Protein AF-A0A645GCI6-F1 (afdb_monomer)

Foldseek 3Di:
DVVVPPPVVVVVLLVVLVVVLVVLVVVCVVVVLPDAEAEAEAQVLVDPVSLVSSCVSNVVSYHYYYDYHDDVVVVVVVVVVCCVVVVDPDDDDDD

Nearest PDB structures (foldseek):
  1saz-assembly1_A  TM=9.746E-01  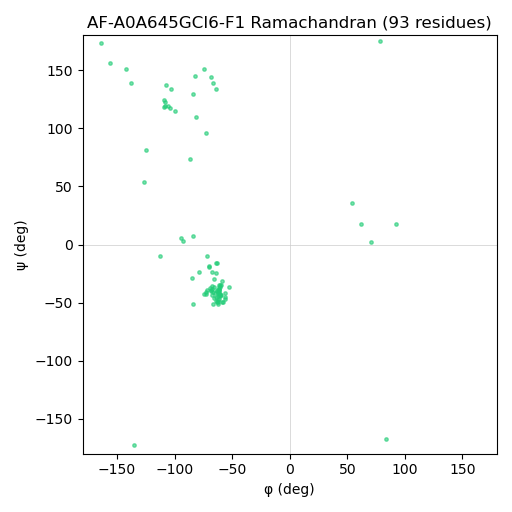e=3.418E-08  Thermotoga maritima
  1ls1-assembly1_A  TM=5.000E-01  e=2.229E+00  Thermus aquaticus
  3dmd-assembly1_B-1  TM=4.315E-01  e=1.702E+00  Pyrococcus furiosus
  2qxl-assembly1_A  TM=5.155E-01  e=4.088E+00  Saccharomyces cerevisiae
  3hgv-assembly1_B  TM=3.238E-01  e=1.702E+00  Pantoea agglomerans

Secondary structure (DSSP, 8-state):
-GGGT-HHHHHHHHHHHHHHHHHHHHHHHHTTT--SEEEEEEGGGG-HHHHHHHHHHHTTTSEEEEEEB--HHHHHHHHHHHHHTTSSPPP----

pLDDT: mean 97.2, std 3.2, range [73.44, 98.88]

Solvent-accessible surface area (backbone atoms only — not comparable to full-atom values): 5588 Å² total; per-residue (Å²): 96,58,93,74,67,36,61,69,59,42,53,55,55,51,50,51,24,49,51,53,30,50,52,53,54,54,52,35,59,79,49,71,59,69,49,84,61,43,79,41,50,38,73,68,39,68,36,63,69,48,49,47,57,22,42,76,71,42,49,88,63,26,54,75,46,80,50,58,38,81,62,65,70,61,52,52,52,51,54,54,46,33,40,78,68,70,76,41,82,82,85,85,79,83,134

InterPro domains:
  IPR000890 Aliphatic acid kinase, short-chain [PF00871] (3-45)
  IPR000890 Aliphatic acid kinase, short-chain [PTHR21060] (2-61)
  IPR043129 ATPase, nucleotide binding domain [SSF53067] (2-86)

Organism: NCBI:txid1076179

Structure (mmCIF, N/CA/C/O backbone):
data_AF-A0A645GCI6-F1
#
_entry.id   AF-A0A645GCI6-F1
#
loop_
_atom_site.group_PDB
_atom_site.id
_atom_site.type_symbol
_atom_site.label_atom_id
_atom_site.label_alt_id
_atom_site.label_comp_id
_atom_site.label_asym_id
_atom_site.label_entity_id
_atom_site.label_seq_id
_atom_site.pdbx_PDB_ins_code
_atom_site.Cartn_x
_atom_site.Cartn_y
_atom_site.Cartn_z
_atom_site.occupancy
_atom_site.B_iso_or_equiv
_atom_site.auth_seq_id
_atom_site.auth_comp_id
_atom_site.auth_asym_id
_atom_site.auth_atom_id
_atom_site.pdbx_PDB_model_num
ATOM 1 N N . MET A 1 1 ? -2.779 -6.442 24.215 1.00 84.81 1 MET A N 1
ATOM 2 C CA . MET A 1 1 ? -2.687 -4.960 24.223 1.00 84.81 1 MET A CA 1
ATOM 3 C C . MET A 1 1 ? -3.931 -4.295 23.625 1.00 84.81 1 MET A C 1
ATOM 5 O O . MET A 1 1 ? -4.849 -4.042 24.387 1.00 84.81 1 MET A O 1
ATOM 9 N N . ILE A 1 2 ? -4.063 -4.074 22.305 1.00 95.62 2 ILE A N 1
ATOM 10 C CA . ILE A 1 2 ? -5.305 -3.472 21.746 1.00 95.62 2 ILE A CA 1
ATOM 11 C C . ILE A 1 2 ? -6.518 -4.386 21.973 1.00 95.62 2 ILE A C 1
ATOM 13 O O . ILE A 1 2 ? -7.554 -3.935 22.445 1.00 95.62 2 ILE A O 1
ATOM 17 N N . ALA A 1 3 ? -6.367 -5.690 21.717 1.00 93.69 3 ALA A N 1
ATOM 18 C CA . ALA A 1 3 ? -7.417 -6.683 21.972 1.00 93.69 3 ALA A CA 1
ATOM 19 C C . ALA A 1 3 ? -7.795 -6.821 23.463 1.00 93.69 3 ALA A C 1
ATOM 21 O O . ALA A 1 3 ? -8.841 -7.372 23.780 1.00 93.69 3 ALA A O 1
ATOM 22 N N . GLU A 1 4 ? -6.960 -6.310 24.372 1.00 96.25 4 GLU A N 1
ATOM 23 C CA . GLU A 1 4 ? -7.211 -6.287 25.820 1.00 96.25 4 GLU A CA 1
ATOM 24 C C . GLU A 1 4 ? -7.844 -4.956 26.276 1.00 96.25 4 GLU A C 1
ATOM 26 O O . GLU A 1 4 ? -8.019 -4.746 27.472 1.00 96.25 4 GLU A O 1
ATOM 31 N N . GLY A 1 5 ? -8.195 -4.060 25.342 1.00 96.38 5 GLY A N 1
ATOM 32 C CA . GLY A 1 5 ? -8.887 -2.800 25.632 1.00 96.38 5 GLY A CA 1
ATOM 33 C C . GLY A 1 5 ? -7.980 -1.585 25.850 1.00 96.38 5 GLY A C 1
ATOM 34 O O . GLY A 1 5 ? -8.431 -0.588 26.410 1.00 96.38 5 GLY A O 1
ATOM 35 N N . ASP A 1 6 ? -6.710 -1.627 25.433 1.00 98.19 6 ASP A N 1
ATOM 36 C CA . ASP A 1 6 ? -5.847 -0.438 25.475 1.00 98.19 6 ASP A CA 1
ATOM 37 C C . ASP A 1 6 ? -6.247 0.578 24.389 1.00 98.19 6 ASP A C 1
ATOM 39 O O . ASP A 1 6 ? -5.820 0.510 23.230 1.00 98.19 6 ASP A O 1
ATOM 43 N N . GLU A 1 7 ? -7.063 1.552 24.788 1.00 98.19 7 GLU A N 1
ATOM 44 C CA . GLU A 1 7 ? -7.564 2.611 23.908 1.00 98.19 7 GLU A CA 1
ATOM 45 C C . GLU A 1 7 ? -6.463 3.551 23.397 1.00 98.19 7 GLU A C 1
ATOM 47 O O 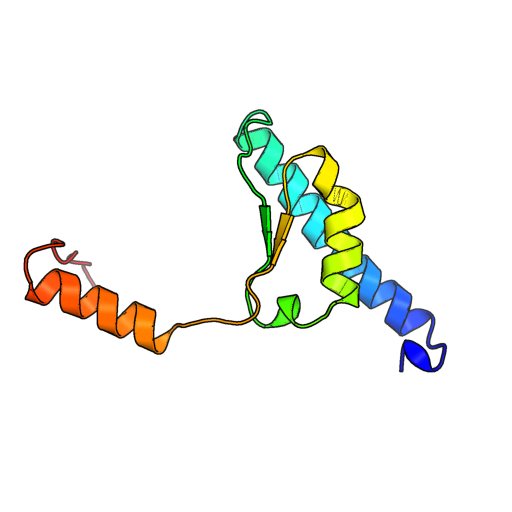. GLU A 1 7 ? -6.556 4.066 22.281 1.00 98.19 7 GLU A O 1
ATOM 52 N N . LYS A 1 8 ? -5.385 3.767 24.163 1.00 98.25 8 LYS A N 1
ATOM 53 C CA . LYS A 1 8 ? -4.284 4.632 23.715 1.00 98.25 8 LYS A CA 1
ATOM 54 C C . LYS A 1 8 ? -3.479 3.941 22.619 1.00 98.25 8 LYS A C 1
ATOM 56 O O . LYS A 1 8 ? -3.137 4.581 21.624 1.00 98.25 8 LYS A O 1
ATOM 61 N N . ALA A 1 9 ? -3.201 2.648 22.779 1.00 98.12 9 ALA A N 1
ATOM 62 C CA . ALA A 1 9 ? -2.547 1.851 21.747 1.00 98.12 9 ALA A CA 1
ATOM 63 C C . ALA A 1 9 ? -3.391 1.817 20.465 1.00 98.12 9 ALA A C 1
ATOM 65 O O . ALA A 1 9 ? -2.859 2.037 19.377 1.00 98.12 9 ALA A O 1
ATOM 66 N N . LYS A 1 10 ? -4.710 1.625 20.597 1.00 98.12 10 LYS A N 1
ATOM 67 C CA . LYS A 1 10 ? -5.645 1.659 19.466 1.00 98.12 10 LYS A CA 1
ATOM 68 C C . LYS A 1 10 ? -5.612 3.004 18.744 1.00 98.12 10 LYS A C 1
ATOM 70 O O . LYS A 1 10 ? -5.434 3.020 17.531 1.00 98.12 10 LYS A O 1
ATOM 75 N N . LEU A 1 11 ? -5.707 4.112 19.482 1.00 98.31 11 LEU A N 1
ATOM 76 C CA . LEU A 1 11 ? -5.661 5.465 18.923 1.00 98.31 11 LEU A CA 1
ATOM 77 C C . LEU A 1 11 ? -4.382 5.705 18.110 1.00 98.31 11 LEU A C 1
ATOM 79 O O . LEU A 1 11 ? -4.443 6.223 16.998 1.00 98.31 11 LEU A O 1
ATOM 83 N N . ILE A 1 12 ? -3.221 5.328 18.651 1.00 98.31 12 ILE A N 1
ATOM 84 C CA . ILE A 1 12 ? -1.931 5.520 17.973 1.00 98.31 12 ILE A CA 1
ATOM 85 C C . ILE A 1 12 ? -1.837 4.632 16.727 1.00 98.31 12 ILE A C 1
ATOM 87 O O . ILE A 1 12 ? -1.396 5.090 15.671 1.00 98.31 12 ILE A O 1
ATOM 91 N N . TYR A 1 13 ? -2.267 3.374 16.829 1.00 97.88 13 TYR A N 1
ATOM 92 C CA . TYR A 1 13 ? -2.202 2.432 15.717 1.00 97.88 13 TYR A CA 1
ATOM 93 C C . TYR A 1 13 ? -3.159 2.817 14.580 1.00 97.88 13 TYR A C 1
ATOM 95 O O . TYR A 1 13 ? -2.787 2.777 13.407 1.00 97.88 13 TYR A O 1
ATOM 103 N N . GLU A 1 14 ? -4.357 3.292 14.918 1.00 98.25 14 GLU A N 1
ATOM 104 C CA . GLU A 1 14 ? -5.305 3.835 13.948 1.00 98.25 14 GLU A CA 1
ATOM 105 C C . GLU A 1 14 ? -4.799 5.147 13.330 1.00 98.25 14 GLU A C 1
ATOM 107 O O . GLU A 1 14 ? -4.938 5.352 12.124 1.00 98.25 14 GLU A O 1
ATOM 112 N N . ALA A 1 15 ? -4.145 6.018 14.106 1.00 98.69 15 ALA A N 1
ATOM 113 C CA . ALA A 1 15 ? -3.542 7.241 13.576 1.00 98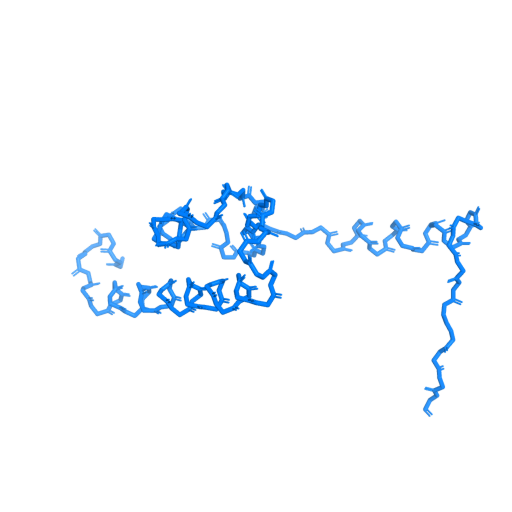.69 15 ALA A CA 1
ATOM 114 C C . ALA A 1 15 ? -2.464 6.947 12.517 1.00 98.69 15 ALA A C 1
ATOM 116 O O . ALA A 1 15 ? -2.355 7.681 11.532 1.00 98.69 15 ALA A O 1
ATOM 117 N N . MET A 1 16 ? -1.707 5.856 12.669 1.00 98.44 16 MET A N 1
ATOM 118 C CA . MET A 1 16 ? -0.778 5.389 11.636 1.00 98.44 16 MET A CA 1
ATOM 119 C C . MET A 1 16 ? -1.522 4.966 10.363 1.00 98.44 16 MET A C 1
ATOM 121 O O . MET A 1 16 ? -1.183 5.443 9.280 1.00 98.44 16 MET A O 1
ATOM 125 N N . ALA A 1 17 ? -2.575 4.148 10.486 1.00 98.62 17 ALA A N 1
ATOM 126 C CA . ALA A 1 17 ? -3.425 3.762 9.353 1.00 98.62 17 ALA A CA 1
ATOM 127 C C . ALA A 1 17 ? -4.006 4.989 8.627 1.00 98.62 17 ALA A C 1
ATOM 129 O O . ALA A 1 17 ? -4.022 5.054 7.398 1.00 98.62 17 ALA A O 1
ATOM 130 N N . TYR A 1 18 ? -4.437 5.992 9.394 1.00 98.81 18 TYR A N 1
ATOM 131 C CA . TYR A 1 18 ? -4.980 7.244 8.883 1.00 98.81 18 TYR A CA 1
ATOM 132 C C . TYR A 1 18 ? -3.959 8.044 8.063 1.00 98.81 18 TYR A C 1
ATOM 134 O O . TYR A 1 18 ? -4.295 8.536 6.986 1.00 98.81 18 TYR A O 1
ATOM 142 N N . GLN A 1 19 ? -2.713 8.162 8.531 1.00 98.88 19 GLN A N 1
ATOM 143 C CA . GLN A 1 19 ? -1.674 8.872 7.775 1.00 98.88 19 GLN A CA 1
ATOM 144 C C . GLN A 1 19 ? -1.284 8.121 6.500 1.00 98.88 19 GLN A C 1
ATOM 146 O O . GLN A 1 19 ? -1.169 8.748 5.451 1.00 98.88 19 GLN A O 1
ATOM 151 N N . VAL A 1 20 ? -1.175 6.789 6.555 1.00 98.69 20 VAL A N 1
ATOM 152 C CA . VAL A 1 20 ? -0.924 5.974 5.355 1.00 98.69 20 VAL A CA 1
ATOM 153 C C . VAL A 1 20 ? -2.049 6.156 4.331 1.00 98.69 20 VAL A C 1
ATOM 155 O O . VAL A 1 20 ? -1.782 6.390 3.155 1.00 98.69 20 VAL A O 1
ATOM 158 N N . ALA A 1 21 ? -3.311 6.133 4.770 1.00 98.81 21 ALA A N 1
ATOM 159 C CA . ALA A 1 21 ? -4.455 6.365 3.891 1.00 98.81 21 ALA A CA 1
ATOM 160 C C . ALA A 1 21 ? -4.440 7.766 3.252 1.00 98.81 21 ALA A C 1
ATOM 162 O O . ALA A 1 21 ? -4.754 7.908 2.069 1.00 98.81 21 ALA A O 1
ATOM 163 N N . LYS A 1 22 ? -4.044 8.800 4.004 1.00 98.81 22 LYS A N 1
ATOM 164 C CA . LYS A 1 22 ? -3.883 10.157 3.464 1.00 98.81 22 LYS A CA 1
ATOM 165 C C . LYS A 1 22 ? -2.800 10.235 2.394 1.00 98.81 22 LYS A C 1
ATOM 167 O O . LYS A 1 22 ? -3.013 10.918 1.398 1.00 98.81 22 LYS A O 1
ATOM 172 N N . GLU A 1 23 ? -1.680 9.545 2.583 1.00 98.69 23 GLU A N 1
ATOM 173 C CA . GLU A 1 23 ? -0.595 9.526 1.597 1.00 98.69 23 GLU A CA 1
ATOM 174 C C . GLU A 1 23 ? -1.002 8.769 0.325 1.00 98.69 23 GLU A C 1
ATOM 176 O O . GLU A 1 23 ? -0.742 9.208 -0.788 1.00 98.69 23 GLU A O 1
ATOM 181 N N . ILE A 1 24 ? -1.762 7.680 0.457 1.00 98.75 24 ILE A N 1
ATOM 182 C CA . ILE A 1 24 ? -2.376 7.021 -0.706 1.00 98.75 24 ILE A CA 1
ATOM 183 C C . ILE A 1 24 ? -3.309 7.997 -1.446 1.00 98.75 24 ILE A C 1
ATOM 185 O O . ILE A 1 24 ? -3.276 8.090 -2.676 1.00 98.75 24 ILE A O 1
ATOM 189 N N . GLY A 1 25 ? -4.113 8.765 -0.706 1.00 98.62 25 GLY A N 1
ATOM 190 C CA . GLY A 1 25 ? -4.962 9.815 -1.268 1.00 98.62 25 GLY A CA 1
ATOM 191 C C . GLY A 1 25 ? -4.175 10.930 -1.969 1.00 98.62 25 GLY A C 1
ATOM 192 O O . GLY A 1 25 ? -4.605 11.399 -3.024 1.00 98.62 25 GLY A O 1
ATOM 193 N N . SER A 1 26 ? -3.013 11.329 -1.435 1.00 98.62 26 SER A N 1
ATOM 194 C CA . SER A 1 26 ? -2.134 12.329 -2.059 1.00 98.62 26 SER A CA 1
ATOM 195 C C . SER A 1 26 ? -1.646 11.825 -3.426 1.00 98.62 26 SER A C 1
ATOM 197 O O . SER A 1 26 ? -1.825 12.510 -4.437 1.00 98.62 26 SER A O 1
ATOM 199 N N . CYS A 1 27 ? -1.175 10.577 -3.495 1.00 98.50 27 CYS A N 1
ATOM 200 C CA . CYS A 1 27 ? -0.736 9.920 -4.726 1.00 98.50 27 CYS A CA 1
ATOM 201 C C . CYS A 1 27 ? -1.854 9.804 -5.772 1.00 98.50 27 CYS A C 1
ATOM 203 O O . CYS A 1 27 ? -1.608 9.978 -6.968 1.00 98.50 27 CYS A O 1
ATOM 205 N N . ALA A 1 28 ? -3.100 9.574 -5.348 1.00 98.56 28 ALA A N 1
ATOM 206 C CA . ALA A 1 28 ? -4.233 9.507 -6.269 1.00 98.56 28 ALA A CA 1
ATOM 207 C C . ALA A 1 28 ? -4.421 10.815 -7.057 1.00 98.56 28 ALA A C 1
ATOM 209 O O . ALA A 1 28 ? -4.770 10.782 -8.240 1.00 98.56 28 ALA A O 1
ATOM 210 N N . THR A 1 29 ? -4.140 11.971 -6.444 1.00 98.38 29 THR A N 1
ATOM 211 C CA . THR A 1 29 ? -4.224 13.268 -7.138 1.00 98.38 29 THR A CA 1
ATOM 212 C C . THR A 1 29 ? -3.154 13.421 -8.220 1.00 98.38 29 THR A C 1
ATOM 214 O O . THR A 1 29 ? -3.452 13.942 -9.296 1.00 98.38 29 THR A O 1
ATOM 217 N N . VAL A 1 30 ? -1.949 12.883 -7.994 1.00 98.50 30 VAL A N 1
ATOM 218 C CA . VAL A 1 30 ? -0.845 12.872 -8.973 1.00 98.50 30 VAL A CA 1
ATOM 219 C C . VAL A 1 30 ? -1.251 12.103 -10.230 1.00 98.50 30 VAL A C 1
ATOM 221 O O . VAL A 1 30 ? -1.021 12.556 -11.351 1.00 98.50 30 VAL A O 1
ATOM 224 N N . LEU A 1 31 ? -1.945 10.979 -10.045 1.00 98.44 31 LEU A N 1
ATOM 225 C CA . LEU A 1 31 ? -2.462 10.143 -11.129 1.00 98.44 31 LEU A CA 1
ATOM 226 C C . LEU A 1 31 ? -3.815 10.624 -11.681 1.00 98.44 31 LEU A C 1
ATOM 228 O O . LEU A 1 31 ? -4.422 9.951 -12.513 1.00 98.44 31 LEU A O 1
ATOM 232 N N . LYS A 1 32 ? -4.308 11.795 -11.251 1.00 98.19 32 LYS A N 1
ATOM 233 C CA . LYS A 1 32 ? -5.615 12.353 -11.650 1.00 98.19 32 LYS A CA 1
ATOM 234 C C . LYS A 1 32 ? -6.775 11.376 -11.410 1.00 98.19 32 LYS A C 1
ATOM 236 O O . LYS A 1 32 ? -7.692 11.287 -12.224 1.00 98.19 32 LYS A O 1
ATOM 241 N N . GLY A 1 33 ? -6.699 10.604 -10.327 1.00 97.44 33 GLY A N 1
ATOM 242 C CA . GLY A 1 33 ? -7.674 9.572 -9.973 1.00 97.44 33 GLY A CA 1
ATOM 243 C C . GLY A 1 33 ? -7.654 8.330 -10.869 1.00 97.44 33 GLY A C 1
ATOM 244 O O . GLY A 1 33 ? -8.464 7.435 -10.663 1.00 97.44 33 GLY A O 1
ATOM 245 N N . LYS A 1 34 ? -6.748 8.239 -11.851 1.00 98.50 34 LYS A N 1
ATOM 246 C CA . LYS A 1 34 ? -6.591 7.061 -12.715 1.00 98.50 34 LYS A CA 1
ATOM 247 C C . LYS A 1 34 ? -5.660 6.057 -12.045 1.00 98.50 34 LYS A C 1
ATOM 249 O O . LYS A 1 34 ? -4.491 5.950 -12.404 1.00 98.50 34 LYS A O 1
ATOM 254 N N . VAL A 1 35 ? -6.178 5.393 -11.020 1.00 98.62 35 VAL A N 1
ATOM 255 C CA . VAL A 1 35 ? -5.448 4.394 -10.237 1.00 98.62 35 VAL A CA 1
ATOM 256 C C . VAL A 1 35 ? -6.019 3.020 -10.566 1.00 98.62 35 VAL A C 1
ATOM 258 O O . VAL A 1 35 ? -7.197 2.777 -10.327 1.00 98.62 35 VAL A O 1
ATOM 261 N N . ASP A 1 36 ? -5.197 2.125 -11.113 1.00 98.56 36 ASP A N 1
ATOM 262 C CA . ASP A 1 36 ? -5.642 0.765 -11.447 1.00 98.56 36 ASP A CA 1
ATOM 263 C C . ASP A 1 36 ? -5.802 -0.103 -10.191 1.00 98.56 36 ASP A C 1
ATOM 265 O O . ASP A 1 36 ? -6.773 -0.845 -10.048 1.00 98.56 36 ASP A O 1
ATOM 269 N N . ALA A 1 37 ? -4.851 0.005 -9.260 1.00 98.44 37 ALA A N 1
ATOM 270 C CA . ALA A 1 37 ? -4.870 -0.697 -7.983 1.00 98.44 37 ALA A CA 1
ATOM 271 C C . ALA A 1 37 ? -4.024 0.031 -6.930 1.00 98.44 37 ALA A C 1
ATOM 273 O O . ALA A 1 37 ? -3.077 0.750 -7.250 1.00 98.44 37 ALA A O 1
ATOM 274 N N . ILE A 1 38 ? -4.340 -0.215 -5.661 1.00 98.69 38 ILE A N 1
ATOM 275 C CA . ILE A 1 38 ? -3.537 0.181 -4.502 1.00 98.69 38 ILE A CA 1
ATOM 276 C C . ILE A 1 38 ? -2.935 -1.084 -3.899 1.00 98.69 38 ILE A C 1
ATOM 278 O O . ILE A 1 38 ? -3.657 -2.015 -3.542 1.00 98.69 38 ILE A O 1
ATOM 282 N N . ILE A 1 39 ? -1.610 -1.118 -3.776 1.00 98.31 39 ILE A N 1
ATOM 283 C CA . ILE A 1 39 ? -0.881 -2.276 -3.262 1.00 98.31 39 ILE A CA 1
ATOM 284 C C . ILE A 1 39 ? -0.399 -1.996 -1.839 1.00 98.31 39 ILE A C 1
ATOM 286 O O . ILE A 1 39 ? 0.386 -1.077 -1.621 1.00 98.31 39 ILE A O 1
ATOM 290 N N . LEU A 1 40 ? -0.849 -2.802 -0.876 1.00 98.25 40 LEU A N 1
ATOM 291 C CA . LEU A 1 40 ? -0.323 -2.805 0.488 1.00 98.25 40 LEU A CA 1
ATOM 292 C C . LEU A 1 40 ? 0.669 -3.961 0.631 1.00 98.25 40 LEU A C 1
ATOM 294 O O . LEU A 1 40 ? 0.286 -5.125 0.518 1.00 98.25 40 LEU A O 1
ATOM 298 N N . THR A 1 41 ? 1.937 -3.632 0.864 1.00 97.69 41 THR A N 1
ATOM 299 C CA . THR A 1 41 ? 3.043 -4.594 0.972 1.00 97.69 41 THR A CA 1
ATOM 300 C C . THR A 1 41 ? 3.951 -4.283 2.168 1.00 97.69 41 THR A C 1
ATOM 302 O O . THR A 1 41 ? 3.602 -3.444 3.003 1.00 97.69 41 THR A O 1
ATOM 305 N N . GLY A 1 42 ? 5.082 -4.977 2.291 1.00 96.44 42 GLY A N 1
ATOM 306 C CA . GLY A 1 42 ? 5.992 -4.872 3.425 1.00 96.44 42 GLY A CA 1
ATOM 307 C C . GLY A 1 42 ? 5.504 -5.648 4.647 1.00 96.44 42 GLY A C 1
ATOM 308 O O . GLY A 1 42 ? 4.397 -6.198 4.678 1.00 96.44 42 GLY A O 1
ATOM 309 N N . GLY A 1 43 ? 6.325 -5.683 5.697 1.00 95.81 43 GLY A N 1
ATOM 310 C CA . GLY A 1 43 ? 6.000 -6.421 6.927 1.00 95.81 43 GLY A CA 1
ATOM 311 C C . GLY A 1 43 ? 4.694 -5.979 7.612 1.00 95.81 43 GLY A C 1
ATOM 312 O O . GLY A 1 43 ? 3.984 -6.793 8.198 1.00 95.81 43 GLY A O 1
ATOM 313 N N . ILE A 1 44 ? 4.318 -4.702 7.498 1.00 93.25 44 ILE A N 1
ATOM 314 C CA . ILE A 1 44 ? 3.105 -4.156 8.130 1.00 93.25 44 ILE A CA 1
ATOM 315 C C . ILE A 1 44 ? 1.808 -4.715 7.528 1.00 93.25 44 ILE A C 1
ATOM 317 O O . ILE A 1 44 ? 0.781 -4.759 8.205 1.00 93.25 44 ILE A O 1
ATOM 321 N N . ALA A 1 45 ? 1.861 -5.188 6.281 1.00 97.00 45 ALA A N 1
ATOM 322 C CA . ALA A 1 45 ? 0.712 -5.740 5.577 1.00 97.00 45 ALA A CA 1
ATOM 323 C C . ALA A 1 45 ? 0.274 -7.121 6.106 1.00 97.00 45 ALA A C 1
ATOM 325 O O . ALA A 1 45 ? -0.819 -7.568 5.770 1.00 97.00 45 ALA A O 1
ATOM 326 N N . TYR A 1 46 ? 1.059 -7.766 6.981 1.00 97.75 46 TYR A N 1
ATOM 327 C CA . TYR A 1 46 ? 0.607 -8.944 7.738 1.00 97.75 46 TYR A CA 1
ATOM 328 C C . TYR A 1 46 ? -0.445 -8.611 8.803 1.00 97.75 46 TYR A C 1
ATOM 330 O O . TYR A 1 46 ? -1.157 -9.499 9.268 1.00 97.75 46 TYR A O 1
ATOM 338 N N . SER A 1 47 ? -0.554 -7.346 9.218 1.00 97.25 47 SER A N 1
ATOM 339 C CA . SER A 1 47 ? -1.584 -6.933 10.167 1.00 97.25 47 SER A CA 1
ATOM 340 C C . SER A 1 47 ? -2.910 -6.701 9.443 1.00 97.25 47 SER A C 1
ATOM 342 O O . SER A 1 47 ? -3.096 -5.722 8.716 1.00 97.25 47 SER A O 1
ATOM 344 N N . GLU A 1 48 ? -3.878 -7.587 9.672 1.00 97.06 48 GLU A N 1
ATOM 345 C CA . GLU A 1 48 ? -5.242 -7.419 9.152 1.00 97.06 48 GLU A CA 1
ATOM 346 C C . GLU A 1 48 ? -5.907 -6.149 9.691 1.00 97.06 48 GLU A C 1
ATOM 348 O O . GLU A 1 48 ? -6.643 -5.477 8.975 1.00 97.06 48 GLU A O 1
ATOM 353 N N . MET A 1 49 ? -5.613 -5.774 10.938 1.00 97.25 49 MET A N 1
ATOM 354 C CA . MET A 1 49 ? -6.199 -4.598 11.579 1.00 97.25 49 MET A CA 1
ATOM 355 C C . MET A 1 49 ? -5.814 -3.310 10.842 1.00 97.25 49 MET A C 1
ATOM 357 O O . MET A 1 49 ? -6.683 -2.515 10.487 1.00 97.25 49 MET A O 1
ATOM 361 N N . ILE A 1 50 ? -4.522 -3.123 10.551 1.00 97.62 50 ILE A N 1
ATOM 362 C CA . ILE A 1 50 ? -4.067 -1.909 9.869 1.00 97.62 50 ILE A CA 1
ATOM 363 C C . ILE A 1 50 ? -4.467 -1.893 8.397 1.00 97.62 50 ILE A C 1
ATOM 365 O O . ILE A 1 50 ? -4.910 -0.861 7.892 1.00 97.62 50 ILE A O 1
ATOM 369 N N . THR A 1 51 ? -4.355 -3.034 7.713 1.00 98.44 51 THR A N 1
ATOM 370 C CA . THR A 1 51 ? -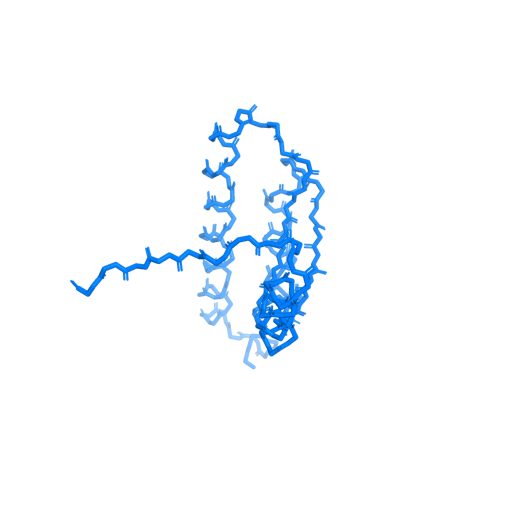4.722 -3.133 6.298 1.00 98.44 51 THR A CA 1
ATOM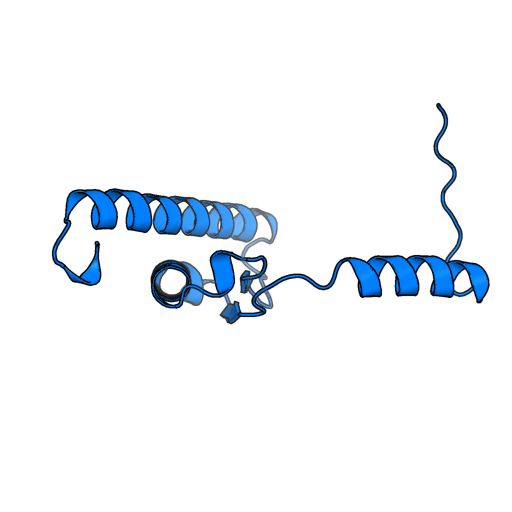 371 C C . THR A 1 51 ? -6.219 -2.918 6.102 1.00 98.44 51 THR A C 1
ATOM 373 O O . THR A 1 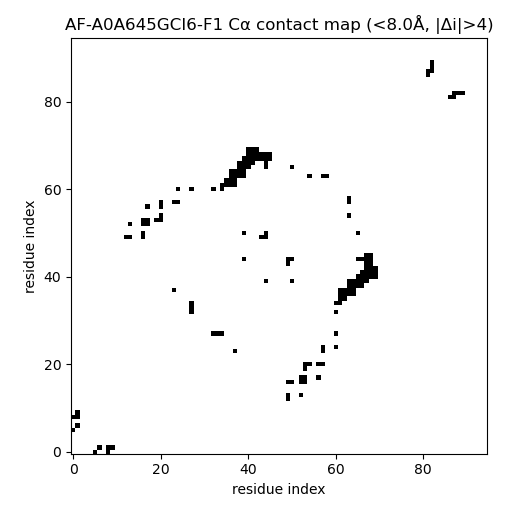51 ? -6.595 -2.230 5.156 1.00 98.44 51 THR A O 1
ATOM 376 N N . THR A 1 52 ? -7.064 -3.390 7.025 1.00 98.56 52 THR A N 1
ATOM 377 C CA . THR A 1 52 ? -8.511 -3.118 7.025 1.00 98.56 52 THR A CA 1
ATOM 378 C C . THR A 1 52 ? -8.796 -1.627 7.182 1.00 98.56 52 THR A C 1
ATOM 380 O O . THR A 1 52 ? -9.471 -1.049 6.332 1.00 98.56 52 THR A O 1
ATOM 383 N N . TRP A 1 53 ? -8.219 -0.965 8.189 1.00 98.69 53 TRP A N 1
ATOM 384 C CA . TRP A 1 53 ? -8.429 0.472 8.406 1.00 98.69 53 TRP A CA 1
ATOM 385 C C . TRP A 1 53 ? -7.946 1.348 7.248 1.00 98.69 53 TRP A C 1
ATOM 387 O O . TRP A 1 53 ? -8.578 2.362 6.936 1.00 98.69 53 TRP A O 1
ATOM 397 N N . ILE A 1 54 ? -6.835 0.984 6.603 1.00 98.81 54 ILE A N 1
ATOM 398 C CA . ILE A 1 54 ? -6.373 1.670 5.390 1.00 98.81 54 ILE A CA 1
ATOM 399 C C . ILE A 1 54 ? -7.373 1.423 4.259 1.00 98.81 54 ILE A C 1
ATOM 401 O O . ILE A 1 54 ? -7.850 2.377 3.643 1.00 98.81 54 ILE A O 1
ATOM 405 N N . LYS A 1 55 ? -7.727 0.156 4.009 1.00 98.62 55 LYS A N 1
ATOM 406 C CA . LYS A 1 55 ? -8.623 -0.258 2.925 1.00 98.62 55 LYS A CA 1
ATOM 407 C C . LYS A 1 55 ? -9.975 0.447 2.994 1.00 98.62 55 LYS A C 1
ATOM 409 O O . LYS A 1 55 ? -10.419 0.965 1.971 1.00 98.62 55 LYS A O 1
ATOM 414 N N . GLU A 1 56 ? -10.595 0.534 4.167 1.00 98.62 56 GLU A N 1
ATOM 415 C CA . GLU A 1 56 ? -11.863 1.253 4.381 1.00 98.62 56 GLU A CA 1
ATOM 416 C C . GLU A 1 56 ? -11.813 2.702 3.881 1.00 98.62 56 GLU A C 1
ATOM 418 O O . GLU A 1 56 ? -12.787 3.209 3.328 1.00 98.62 56 GLU A O 1
ATOM 423 N N . ARG A 1 57 ? -10.662 3.364 4.036 1.00 98.69 57 ARG A N 1
ATOM 424 C CA . ARG A 1 57 ? -10.483 4.777 3.690 1.00 98.69 57 ARG A CA 1
ATOM 425 C C . ARG A 1 57 ? -10.136 5.000 2.223 1.00 98.69 57 ARG A C 1
ATOM 427 O O . ARG A 1 57 ? -10.459 6.060 1.704 1.00 98.69 57 ARG A O 1
ATOM 434 N N . VAL A 1 58 ? -9.478 4.046 1.561 1.00 98.81 58 VAL A N 1
ATOM 435 C CA . VAL A 1 58 ? -8.905 4.254 0.214 1.00 98.81 58 VAL A CA 1
ATOM 436 C C . VAL A 1 58 ? -9.584 3.449 -0.894 1.00 98.81 58 VAL A C 1
ATOM 438 O O . VAL A 1 58 ? -9.348 3.727 -2.064 1.00 98.81 58 VAL A O 1
ATOM 441 N N . SER A 1 59 ? -10.469 2.499 -0.565 1.00 98.56 59 SER A N 1
ATOM 442 C CA . SER A 1 59 ? -11.129 1.642 -1.574 1.00 98.56 59 SER A CA 1
ATOM 443 C C . SER A 1 59 ? -12.038 2.402 -2.546 1.00 98.56 59 SER A C 1
ATOM 445 O O . SER A 1 59 ? -12.393 1.869 -3.590 1.00 98.56 59 SER A O 1
ATOM 447 N N . PHE A 1 60 ? -12.422 3.645 -2.234 1.00 98.56 60 PHE A N 1
ATOM 448 C CA . PHE A 1 60 ? -13.160 4.493 -3.177 1.00 98.56 60 PHE A CA 1
ATOM 449 C C . PHE A 1 60 ? -12.293 4.962 -4.358 1.00 98.56 60 PHE A C 1
ATOM 451 O O . PHE A 1 60 ? -12.833 5.410 -5.366 1.00 98.56 60 PHE A O 1
ATOM 458 N N . ILE A 1 61 ? -10.963 4.897 -4.219 1.00 98.62 61 ILE A N 1
ATOM 459 C CA . ILE A 1 61 ? -9.997 5.325 -5.234 1.00 98.62 61 ILE A CA 1
ATOM 460 C C . ILE A 1 61 ? -9.774 4.201 -6.249 1.00 98.62 61 ILE A C 1
ATOM 462 O O . ILE A 1 61 ? -9.851 4.446 -7.449 1.00 98.62 61 ILE A O 1
ATOM 466 N N . ALA A 1 62 ? -9.482 2.987 -5.771 1.00 98.62 62 ALA A N 1
ATOM 467 C CA . ALA A 1 62 ? -9.211 1.807 -6.590 1.00 98.62 62 ALA A CA 1
ATOM 468 C C . ALA A 1 62 ? -9.294 0.513 -5.761 1.00 98.62 62 ALA A C 1
ATOM 470 O O . ALA A 1 62 ? -9.390 0.549 -4.532 1.00 98.62 62 ALA A O 1
ATOM 471 N N . ASP A 1 63 ? -9.202 -0.634 -6.439 1.00 98.31 63 ASP A N 1
ATOM 472 C CA . ASP A 1 63 ? -9.123 -1.946 -5.793 1.00 98.31 63 ASP A CA 1
ATOM 473 C C . ASP A 1 63 ? -7.833 -2.081 -4.964 1.00 98.31 63 ASP A C 1
ATOM 475 O O . ASP A 1 63 ? -6.739 -1.740 -5.420 1.00 98.31 63 ASP A O 1
ATOM 479 N N . VAL A 1 64 ? -7.960 -2.588 -3.736 1.00 98.62 64 VAL A N 1
ATOM 480 C CA . VAL A 1 64 ? -6.851 -2.711 -2.781 1.00 98.62 64 VAL A CA 1
ATOM 481 C C . VAL A 1 64 ? -6.395 -4.164 -2.713 1.00 98.62 64 VAL A C 1
ATOM 483 O O . VAL A 1 64 ? -7.149 -5.041 -2.278 1.00 98.62 64 VAL A O 1
ATOM 486 N N . LYS A 1 65 ? -5.140 -4.417 -3.092 1.00 98.31 65 LYS A N 1
ATOM 487 C CA . LYS A 1 65 ? -4.496 -5.734 -3.011 1.00 98.31 65 LYS A CA 1
ATOM 488 C C . LYS A 1 65 ? -3.471 -5.761 -1.886 1.00 98.31 65 LYS A C 1
ATOM 490 O O . LYS A 1 65 ? -2.697 -4.822 -1.722 1.00 98.31 65 LYS A O 1
ATOM 495 N N . ILE A 1 66 ? -3.458 -6.857 -1.136 1.00 98.00 66 ILE A N 1
ATOM 496 C CA . ILE A 1 66 ? -2.530 -7.069 -0.025 1.00 98.00 66 ILE A CA 1
ATOM 497 C C . ILE A 1 66 ? -1.522 -8.135 -0.452 1.00 98.00 66 ILE A C 1
ATOM 499 O O . ILE A 1 66 ? -1.908 -9.266 -0.740 1.00 98.00 66 ILE A O 1
ATOM 503 N N . TYR A 1 67 ? -0.246 -7.762 -0.482 1.00 96.56 67 TYR A N 1
ATOM 504 C CA . TYR A 1 67 ? 0.888 -8.646 -0.749 1.00 96.56 67 TYR A CA 1
ATOM 505 C C . TYR A 1 67 ? 1.874 -8.512 0.410 1.00 96.56 67 TYR A C 1
ATOM 507 O O . TYR A 1 67 ? 2.818 -7.727 0.352 1.00 96.56 67 TYR A O 1
ATOM 515 N N . ALA A 1 68 ? 1.585 -9.214 1.506 1.00 96.88 68 ALA A N 1
ATOM 516 C CA . ALA A 1 68 ? 2.337 -9.080 2.745 1.00 96.88 68 ALA A CA 1
ATOM 517 C C . ALA A 1 68 ? 3.768 -9.616 2.632 1.00 96.88 68 ALA A C 1
ATOM 519 O O . ALA A 1 68 ? 4.014 -10.642 1.998 1.00 96.88 68 ALA A O 1
ATOM 520 N N . GLY A 1 69 ? 4.690 -8.934 3.309 1.00 94.62 69 GLY A N 1
ATOM 521 C CA . GLY A 1 69 ? 6.105 -9.274 3.284 1.00 94.62 69 GLY A CA 1
ATOM 522 C C . GLY A 1 69 ? 6.842 -8.701 2.081 1.00 94.62 69 GLY A C 1
ATOM 523 O O . GLY A 1 69 ? 6.362 -7.797 1.397 1.00 94.62 69 GLY A O 1
ATOM 524 N N . GLU A 1 70 ? 8.053 -9.209 1.900 1.00 92.31 70 GLU A N 1
ATOM 525 C CA . GLU A 1 70 ? 9.063 -8.730 0.961 1.00 92.31 70 GLU A CA 1
ATOM 526 C C . GLU A 1 70 ? 9.779 -9.958 0.376 1.00 92.31 70 GLU A C 1
ATOM 528 O O . GLU A 1 70 ? 9.873 -10.994 1.038 1.00 92.31 70 GLU A O 1
ATOM 533 N N . ASP A 1 71 ? 10.279 -9.857 -0.857 1.00 9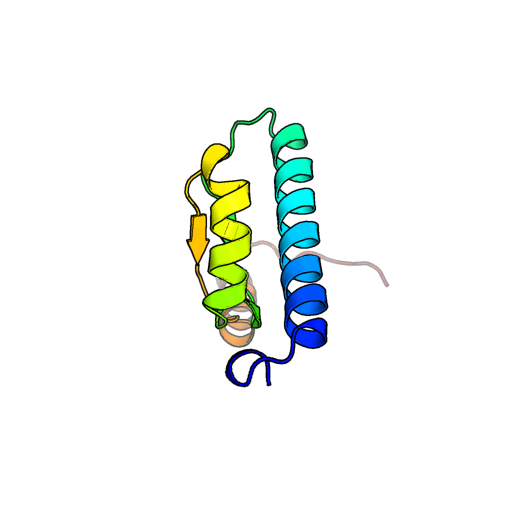2.31 71 ASP A N 1
ATOM 534 C CA . ASP A 1 71 ? 11.045 -10.924 -1.524 1.00 92.31 71 ASP A CA 1
ATOM 535 C C . ASP A 1 71 ? 12.393 -10.383 -2.021 1.00 92.31 71 ASP A C 1
ATOM 537 O O . ASP A 1 71 ? 12.734 -10.433 -3.203 1.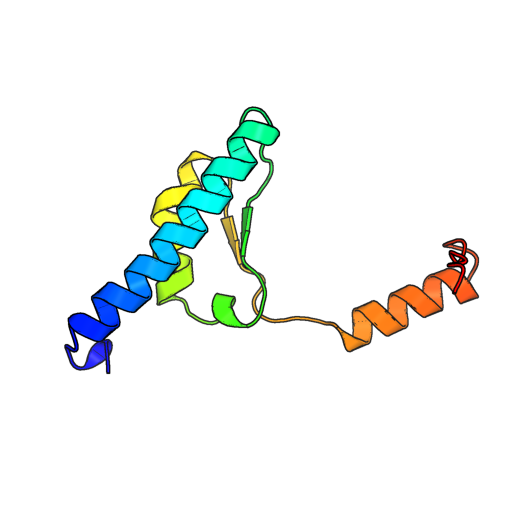00 92.31 71 ASP A O 1
ATOM 541 N N . GLU A 1 72 ? 13.144 -9.777 -1.097 1.00 95.31 72 GLU A N 1
ATOM 542 C CA . GLU A 1 72 ? 14.367 -9.031 -1.407 1.00 95.31 72 GLU A CA 1
ATOM 543 C C . GLU A 1 72 ? 15.440 -9.921 -2.045 1.00 95.31 72 GLU A C 1
ATOM 545 O O . GLU A 1 72 ? 16.015 -9.566 -3.073 1.00 95.31 72 GLU A O 1
ATOM 550 N N . MET A 1 73 ? 15.689 -11.105 -1.475 1.00 97.19 73 MET A N 1
ATOM 551 C CA . MET A 1 73 ? 16.747 -12.000 -1.954 1.00 97.19 73 MET A CA 1
ATOM 552 C C . MET A 1 73 ? 16.467 -12.509 -3.368 1.00 97.19 73 MET A C 1
ATOM 554 O O . MET A 1 73 ? 17.378 -12.536 -4.201 1.00 97.19 73 MET A O 1
ATOM 558 N N . SER A 1 74 ? 15.217 -12.875 -3.668 1.00 96.81 74 SER A N 1
ATOM 559 C CA . SER A 1 74 ? 14.850 -13.303 -5.019 1.00 96.81 74 SER A CA 1
ATOM 560 C C . SER A 1 74 ? 14.842 -12.121 -5.983 1.00 96.81 74 SER A C 1
ATOM 562 O O . SER A 1 74 ? 15.330 -12.274 -7.100 1.00 96.81 74 SER A O 1
ATOM 564 N N . ALA A 1 75 ? 14.374 -10.937 -5.570 1.00 96.75 75 ALA A N 1
ATOM 565 C CA . ALA A 1 75 ? 14.411 -9.731 -6.398 1.00 96.75 75 ALA A CA 1
ATOM 566 C C . ALA A 1 75 ? 15.848 -9.336 -6.784 1.00 96.75 75 ALA A C 1
ATOM 568 O O . ALA A 1 75 ? 16.111 -9.040 -7.952 1.00 96.75 75 ALA A O 1
ATOM 569 N N . LEU A 1 76 ? 16.796 -9.409 -5.841 1.00 97.94 76 LEU A N 1
ATOM 570 C CA . LEU A 1 76 ? 18.223 -9.179 -6.088 1.00 97.94 76 LEU A CA 1
ATOM 571 C C . LEU A 1 76 ? 18.807 -10.219 -7.050 1.00 97.94 76 LEU A C 1
ATOM 573 O O . LEU A 1 76 ? 19.451 -9.862 -8.039 1.00 97.94 76 LEU A O 1
ATOM 577 N N . ALA A 1 77 ? 18.551 -11.505 -6.794 1.00 98.19 77 ALA A N 1
ATOM 578 C CA . ALA A 1 77 ? 19.033 -12.589 -7.645 1.00 98.19 77 ALA A CA 1
ATOM 579 C C . ALA A 1 77 ? 18.475 -12.483 -9.073 1.00 98.19 77 ALA A C 1
ATOM 581 O O . ALA A 1 77 ? 19.216 -12.637 -10.044 1.00 98.19 77 ALA A O 1
ATOM 582 N N . GLN A 1 78 ? 17.185 -12.173 -9.213 1.00 98.00 78 GLN A N 1
ATOM 583 C CA . GLN A 1 78 ? 16.530 -11.977 -10.505 1.00 98.00 78 GLN A CA 1
ATOM 584 C C . GLN A 1 78 ? 17.062 -10.739 -11.229 1.00 98.00 78 GLN A C 1
ATOM 586 O O . GLN A 1 78 ? 17.290 -10.808 -12.433 1.00 98.00 78 GLN A O 1
ATOM 591 N N . GLY A 1 79 ? 17.300 -9.633 -10.518 1.00 97.56 79 GLY A N 1
ATOM 592 C CA . GLY A 1 79 ? 17.919 -8.436 -11.088 1.00 97.56 79 GLY A CA 1
ATOM 593 C C . GLY A 1 79 ? 19.298 -8.727 -11.680 1.00 97.56 79 GLY A C 1
ATOM 594 O O . GLY A 1 79 ? 19.549 -8.425 -12.845 1.00 97.56 79 GLY A O 1
ATOM 595 N N . ALA A 1 80 ? 20.160 -9.407 -10.920 1.00 98.00 80 ALA A N 1
ATOM 596 C CA . ALA A 1 80 ? 21.474 -9.828 -11.403 1.00 98.00 80 ALA A CA 1
ATOM 597 C C . ALA A 1 80 ? 21.372 -10.810 -12.584 1.00 98.00 80 ALA A C 1
ATOM 599 O O . ALA A 1 80 ? 22.104 -10.686 -13.567 1.00 98.00 80 ALA A O 1
ATOM 600 N N . LEU A 1 81 ? 20.441 -11.767 -12.522 1.00 98.44 81 LEU A N 1
ATOM 601 C CA . LEU A 1 81 ? 20.246 -12.759 -13.577 1.00 98.44 81 LEU A CA 1
ATOM 602 C C . LEU A 1 81 ? 19.817 -12.126 -14.908 1.00 98.44 81 LEU A C 1
ATOM 604 O O . LEU A 1 81 ? 20.314 -12.555 -15.947 1.00 98.44 81 LEU A O 1
ATOM 608 N N . ARG A 1 82 ? 18.949 -11.102 -14.894 1.00 98.56 82 ARG A N 1
ATOM 609 C CA . ARG A 1 82 ? 18.545 -10.385 -16.120 1.00 98.56 82 ARG A CA 1
ATOM 610 C C . ARG A 1 82 ? 19.732 -9.719 -16.812 1.00 98.56 82 ARG A C 1
ATOM 612 O O . ARG A 1 82 ? 19.840 -9.788 -18.033 1.00 98.56 82 ARG A O 1
ATOM 619 N N . VAL A 1 83 ? 20.662 -9.150 -16.044 1.00 98.31 83 VAL A N 1
ATOM 620 C CA . VAL A 1 83 ? 21.909 -8.587 -16.588 1.00 98.31 83 VAL A CA 1
ATOM 621 C C . VAL A 1 83 ? 22.794 -9.679 -17.188 1.00 98.31 83 VAL A C 1
ATOM 623 O O . VAL A 1 83 ? 23.274 -9.535 -18.310 1.00 98.31 83 VAL A O 1
ATOM 626 N N . LEU A 1 84 ? 22.979 -10.797 -16.477 1.00 98.31 84 LEU A N 1
ATOM 627 C CA . LEU A 1 84 ? 23.790 -11.926 -16.953 1.00 98.31 84 LEU A CA 1
ATOM 628 C C . LEU A 1 84 ? 23.218 -12.598 -18.212 1.00 98.31 84 LEU A C 1
ATOM 630 O O . LEU A 1 84 ? 23.965 -13.232 -18.953 1.00 98.31 84 LEU A O 1
ATOM 634 N N . ARG A 1 85 ? 21.907 -12.475 -18.448 1.00 98.50 85 ARG A N 1
ATOM 635 C CA . ARG A 1 85 ? 21.210 -12.977 -19.642 1.00 98.50 85 ARG A CA 1
ATOM 636 C C . ARG A 1 85 ? 21.085 -11.958 -20.772 1.00 98.50 85 ARG A C 1
ATOM 638 O O . ARG A 1 85 ? 20.451 -12.266 -21.774 1.00 98.50 85 ARG A O 1
ATOM 645 N N . GLU A 1 86 ? 21.654 -10.764 -20.615 1.00 98.00 86 GLU A N 1
ATOM 646 C CA . GLU A 1 86 ? 21.530 -9.660 -21.579 1.00 98.00 86 GLU A CA 1
ATOM 647 C C . GLU A 1 86 ? 20.077 -9.168 -21.788 1.00 98.00 86 GLU A C 1
ATOM 649 O O . GLU A 1 86 ? 19.784 -8.454 -22.745 1.00 98.00 86 GLU A O 1
ATOM 654 N N . GLU A 1 87 ? 19.163 -9.497 -20.866 1.00 98.44 87 GLU A N 1
ATOM 655 C CA . GLU A 1 87 ? 17.767 -9.029 -20.858 1.00 98.44 87 GLU A CA 1
ATOM 656 C C . GLU A 1 87 ? 17.656 -7.587 -20.324 1.00 98.44 87 GLU A C 1
ATOM 658 O O . GLU A 1 87 ? 16.707 -6.867 -20.636 1.00 98.44 87 GLU A O 1
ATOM 663 N N . GLU A 1 88 ? 18.638 -7.149 -19.530 1.00 97.94 88 GLU A N 1
ATOM 664 C CA . GLU A 1 88 ? 18.721 -5.811 -18.941 1.00 97.94 88 GLU A CA 1
ATOM 665 C C . GLU A 1 88 ? 20.158 -5.268 -19.027 1.00 97.94 88 GLU A C 1
ATOM 667 O O . GLU A 1 88 ? 21.127 -5.995 -18.805 1.00 97.94 88 GLU A O 1
ATOM 672 N N . LYS A 1 89 ? 20.324 -3.974 -19.344 1.00 97.50 89 LYS A N 1
ATOM 673 C CA . LYS A 1 89 ? 21.649 -3.332 -19.367 1.00 97.50 89 LYS A CA 1
ATOM 674 C C . LYS A 1 89 ? 22.033 -2.866 -17.958 1.00 97.50 89 LYS A C 1
ATOM 676 O O . LYS A 1 89 ? 21.253 -2.125 -17.361 1.00 97.50 89 LYS A O 1
ATOM 681 N N . PRO A 1 90 ? 23.234 -3.200 -17.451 1.00 96.75 90 PRO A N 1
ATOM 682 C CA . PRO A 1 90 ? 23.669 -2.714 -16.149 1.00 96.75 90 PRO A CA 1
ATOM 683 C C . PRO A 1 90 ? 23.883 -1.197 -16.188 1.00 96.75 90 PRO A C 1
ATOM 685 O O . PRO A 1 90 ? 24.446 -0.661 -17.148 1.00 96.75 90 PRO A O 1
ATOM 688 N N . GLN A 1 91 ? 23.457 -0.506 -15.130 1.00 95.25 91 GLN A N 1
ATOM 689 C CA . GLN A 1 91 ? 23.733 0.918 -14.947 1.00 95.25 91 GLN A CA 1
ATOM 690 C C . GLN A 1 91 ? 25.130 1.116 -14.344 1.00 95.25 91 GLN A C 1
ATOM 692 O O . GLN A 1 91 ? 25.596 0.301 -13.549 1.00 95.25 91 GLN A O 1
ATOM 697 N N . ARG A 1 92 ? 25.810 2.196 -14.743 1.00 94.75 92 ARG A N 1
ATOM 698 C CA . ARG A 1 92 ? 27.071 2.637 -14.137 1.00 94.75 92 ARG A CA 1
ATOM 699 C C . ARG A 1 92 ? 26.794 3.893 -13.333 1.00 94.75 92 ARG A C 1
ATOM 701 O O . ARG A 1 92 ? 26.300 4.867 -13.894 1.00 94.75 92 ARG A O 1
ATOM 708 N N . TYR A 1 93 ? 27.119 3.844 -12.054 1.00 93.50 93 TYR A N 1
ATOM 709 C CA . TYR A 1 93 ? 27.072 4.993 -11.164 1.00 93.50 93 TYR A CA 1
ATOM 710 C C . TYR A 1 93 ? 28.514 5.462 -10.961 1.00 93.50 93 TYR A C 1
ATOM 712 O O . TYR A 1 93 ? 29.410 4.627 -10.828 1.00 93.50 93 TYR A O 1
ATOM 720 N N . GLU A 1 94 ? 28.744 6.768 -11.057 1.00 91.38 94 GLU A N 1
ATOM 721 C CA . GLU A 1 94 ? 30.023 7.372 -10.674 1.00 91.38 94 GLU A CA 1
ATOM 722 C C . GLU A 1 94 ? 30.112 7.407 -9.140 1.00 91.38 94 GLU A C 1
ATOM 724 O O . GLU A 1 94 ? 29.072 7.459 -8.475 1.00 91.38 94 GLU A O 1
ATOM 729 N N . ASP A 1 95 ? 31.333 7.338 -8.605 1.00 73.44 95 ASP A N 1
ATOM 730 C CA . A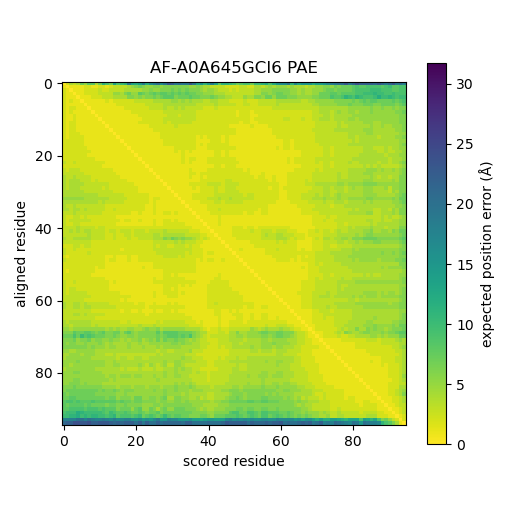SP A 1 95 ? 31.601 7.500 -7.167 1.00 73.44 95 ASP A CA 1
ATOM 731 C C . ASP A 1 95 ? 31.426 8.961 -6.714 1.00 73.44 95 ASP A C 1
ATOM 733 O O . ASP A 1 95 ? 31.831 9.876 -7.473 1.00 73.44 95 ASP A O 1
#

Radius of gyration: 18.28 Å; Cα contacts (8 Å, |Δi|>4): 84; chains: 1; bounding box: 45×27×47 Å

Sequence (95 aa):
MIAEGDEKAKLIYEAMAYQVAKEIGSCATVLKGKVDAIILTGGIAYSEMITTWIKERVSFIADVKIYAGEDEMSALAQGALRVLREEEKPQRYED

Mean predicted aligned error: 3.41 Å